Protein AF-A0A961WQV7-F1 (afdb_monomer)

Foldseek 3Di:
DFDDAQLCVPVVCVQVNPVVSCCCGVVVDDDDPVSCCVSVVDVDDDPDDPVVVVVVVVVVVVVVVVDDPVVVVVVVDVVVPDCPSSVVSNVVSVVRRVVCCVDPVSVVVVVVVVVVVD

Nearest PDB structures (foldseek):
  3fdu-assembly1_A  TM=8.892E-01  e=3.953E-04  Acinetobacter baumannii ATCC 17978
  3fdu-assembly1_C  TM=9.092E-01  e=6.108E-04  Acinetobacter baumannii ATCC 17978
  3fdu-assembly2_F  TM=9.053E-01  e=6.500E-04  Acinetobacter baumannii ATCC 17978
  7crd-assembly2_A  TM=9.274E-01  e=3.481E-03  Pseudomonas aeruginosa PAO1
  3lke-assembly1_B  TM=8.276E-01  e=5.724E-03  Halalkalibacterium halodurans

Solvent-accessible surface area (backbone atoms only — not comparable to full-atom values): 6849 Å² total; per-residue (Å²): 116,69,62,61,54,89,23,39,79,58,52,34,37,74,54,56,34,58,70,52,35,44,41,38,73,75,68,65,49,85,79,54,70,69,57,31,39,77,47,64,76,35,94,76,86,72,97,60,53,74,67,52,46,48,52,52,56,49,49,55,51,52,62,55,68,74,47,63,64,68,59,51,52,52,50,54,50,59,76,61,52,84,57,64,66,51,53,54,38,30,57,54,27,52,55,53,34,54,54,36,65,69,37,68,68,33,46,51,50,52,57,52,52,57,64,74,76,107

Mean predicted aligned error: 4.22 Å

Structure (mmCIF, N/CA/C/O backbone):
data_AF-A0A961WQV7-F1
#
_entry.id   AF-A0A961WQV7-F1
#
loop_
_atom_site.group_PDB
_atom_site.id
_atom_site.type_symbol
_atom_site.label_atom_id
_atom_site.label_alt_id
_atom_site.label_comp_id
_atom_site.label_asym_id
_atom_site.label_entity_id
_atom_site.label_seq_id
_atom_site.pdbx_PDB_ins_code
_atom_site.Cartn_x
_atom_site.Cartn_y
_atom_site.Cartn_z
_atom_site.occupancy
_atom_site.B_iso_or_equiv
_atom_site.auth_seq_id
_atom_site.auth_comp_id
_atom_site.auth_asym_id
_atom_site.auth_atom_id
_atom_site.pdbx_PDB_model_num
ATOM 1 N N . GLY A 1 1 ? 13.455 -0.217 -13.537 1.00 76.25 1 GLY A N 1
ATOM 2 C CA . GLY A 1 1 ? 14.075 -1.143 -14.510 1.00 76.25 1 GLY A CA 1
ATOM 3 C C . GLY A 1 1 ? 13.237 -2.387 -14.722 1.00 76.25 1 GLY A C 1
ATOM 4 O O . GLY A 1 1 ? 13.460 -3.086 -15.692 1.00 76.25 1 GLY A O 1
ATOM 5 N N . LEU A 1 2 ? 12.282 -2.640 -13.831 1.00 90.06 2 LEU A N 1
ATOM 6 C CA . LEU A 1 2 ? 11.202 -3.588 -14.031 1.00 90.06 2 LEU A CA 1
ATOM 7 C C . LEU A 1 2 ? 9.914 -2.801 -14.278 1.00 90.06 2 LEU A C 1
ATOM 9 O O . LEU A 1 2 ? 9.887 -1.584 -14.055 1.00 90.06 2 LEU A O 1
ATOM 13 N N . VAL A 1 3 ? 8.893 -3.499 -14.756 1.00 93.38 3 VAL A N 1
ATOM 14 C CA . VAL A 1 3 ? 7.521 -2.987 -14.816 1.00 93.38 3 VAL A CA 1
ATOM 15 C C . VAL A 1 3 ? 6.861 -3.083 -13.430 1.00 93.38 3 VAL A C 1
ATOM 17 O O . VAL A 1 3 ? 7.360 -3.840 -12.593 1.00 93.38 3 VAL A O 1
ATOM 20 N N . PRO A 1 4 ? 5.777 -2.328 -13.175 1.00 94.56 4 PRO A N 1
ATOM 21 C CA . PRO A 1 4 ? 4.992 -2.468 -11.948 1.00 94.56 4 PRO A CA 1
ATOM 22 C C . PRO A 1 4 ? 4.393 -3.874 -11.788 1.00 94.56 4 PRO A C 1
ATOM 24 O O . PRO A 1 4 ? 4.173 -4.572 -12.780 1.00 94.56 4 PRO A O 1
ATOM 27 N N . ASP A 1 5 ? 4.115 -4.258 -10.544 1.00 95.31 5 ASP A N 1
ATOM 28 C CA . ASP A 1 5 ? 3.521 -5.532 -10.132 1.00 95.31 5 ASP A CA 1
ATOM 29 C C . ASP A 1 5 ? 2.325 -5.328 -9.171 1.00 95.31 5 ASP A C 1
ATOM 31 O O . ASP A 1 5 ? 1.955 -4.201 -8.837 1.00 95.31 5 ASP A O 1
ATOM 35 N N . ALA A 1 6 ? 1.683 -6.419 -8.735 1.00 95.94 6 ALA A N 1
ATOM 36 C CA . ALA A 1 6 ? 0.581 -6.419 -7.759 1.00 95.94 6 ALA A CA 1
ATOM 37 C C . ALA A 1 6 ? -0.663 -5.567 -8.131 1.00 95.94 6 ALA A C 1
ATOM 39 O O . ALA A 1 6 ? -1.349 -5.031 -7.257 1.00 95.94 6 ALA A O 1
ATOM 40 N N . ALA A 1 7 ? -0.976 -5.470 -9.424 1.00 97.31 7 ALA A N 1
ATOM 41 C CA . ALA A 1 7 ? -1.966 -4.585 -10.045 1.00 97.31 7 ALA A CA 1
ATOM 42 C C . ALA A 1 7 ? -1.697 -3.089 -9.852 1.00 97.31 7 ALA A C 1
ATOM 44 O O . ALA A 1 7 ? -2.603 -2.270 -10.038 1.00 97.31 7 ALA A O 1
ATOM 45 N N . THR A 1 8 ? -0.485 -2.690 -9.474 1.00 96.00 8 THR A N 1
ATOM 46 C CA . THR A 1 8 ? -0.205 -1.279 -9.197 1.00 96.00 8 THR A CA 1
ATOM 47 C C . THR A 1 8 ? -0.244 -0.405 -10.448 1.00 96.00 8 THR A C 1
ATOM 49 O O . THR A 1 8 ? -0.577 0.772 -10.331 1.00 96.00 8 THR A O 1
ATOM 52 N N . SER A 1 9 ? -0.054 -0.957 -11.651 1.00 96.62 9 SER A N 1
ATOM 53 C CA . SER A 1 9 ? -0.266 -0.206 -12.901 1.00 96.62 9 SER A CA 1
ATOM 54 C C . SER A 1 9 ? -1.741 0.124 -13.188 1.00 96.62 9 SER A C 1
ATOM 56 O O . SER A 1 9 ? -2.010 1.003 -14.005 1.00 96.62 9 SER A O 1
ATOM 58 N N . LEU A 1 10 ? -2.688 -0.520 -12.492 1.00 96.75 10 LEU A N 1
ATOM 59 C CA . LEU A 1 10 ? -4.112 -0.156 -12.472 1.00 96.75 10 LEU A CA 1
ATOM 60 C C . LEU A 1 10 ? -4.452 0.682 -11.232 1.00 96.75 10 LEU A C 1
ATOM 62 O O . LEU A 1 10 ? -5.016 1.767 -11.342 1.00 96.75 10 LEU A O 1
ATOM 66 N N . LEU A 1 11 ? -4.085 0.190 -10.047 1.00 94.56 11 LEU A N 1
ATOM 67 C CA . LEU A 1 11 ? -4.523 0.756 -8.771 1.00 94.56 11 LEU A CA 1
ATOM 68 C C . LEU A 1 11 ? -3.853 2.090 -8.438 1.00 94.56 11 LEU A C 1
ATOM 70 O O . LEU A 1 11 ? -4.469 2.934 -7.789 1.00 94.56 11 LEU A O 1
ATOM 74 N N . ALA A 1 12 ? -2.596 2.292 -8.834 1.00 94.19 12 ALA A N 1
ATOM 75 C CA . ALA A 1 12 ? -1.898 3.527 -8.505 1.00 94.19 12 ALA A CA 1
ATOM 76 C C . ALA A 1 12 ? -2.414 4.721 -9.322 1.00 94.19 12 ALA A C 1
ATOM 78 O O . ALA A 1 12 ? -2.694 5.746 -8.709 1.00 94.19 12 ALA A O 1
ATOM 79 N N . PRO A 1 13 ? -2.646 4.633 -10.647 1.00 94.31 13 PR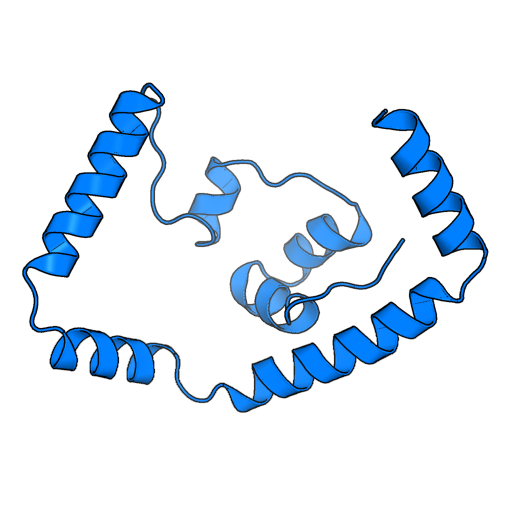O A N 1
ATOM 80 C CA . PRO A 1 13 ? -3.329 5.711 -11.359 1.00 94.31 13 PRO A CA 1
ATOM 81 C C . PRO A 1 13 ? -4.733 6.007 -10.810 1.00 94.31 13 PRO A C 1
ATOM 83 O O . PRO A 1 13 ? -5.103 7.175 -10.732 1.00 94.31 13 PRO A O 1
ATOM 86 N N . GLU A 1 14 ? -5.492 4.983 -10.395 1.00 92.44 14 GLU A N 1
ATOM 87 C CA . GLU A 1 14 ? -6.832 5.154 -9.807 1.00 92.44 14 GLU A CA 1
ATOM 88 C C . GLU A 1 14 ? -6.806 5.866 -8.443 1.00 92.44 14 GLU A C 1
ATOM 90 O O . GLU A 1 14 ? -7.691 6.671 -8.164 1.00 92.44 14 GLU A O 1
ATOM 95 N N . ARG A 1 15 ? -5.806 5.589 -7.593 1.00 89.56 15 ARG A N 1
ATOM 96 C CA . ARG A 1 15 ? -5.708 6.177 -6.242 1.00 89.56 15 ARG A CA 1
ATOM 97 C C . ARG A 1 15 ? -4.923 7.482 -6.184 1.00 89.56 15 ARG A C 1
ATOM 99 O O . ARG A 1 15 ? -5.324 8.403 -5.486 1.00 89.56 15 ARG A O 1
ATOM 106 N N . LEU A 1 16 ? -3.796 7.549 -6.887 1.00 90.56 16 LEU A N 1
ATOM 107 C CA . LEU A 1 16 ? -2.842 8.660 -6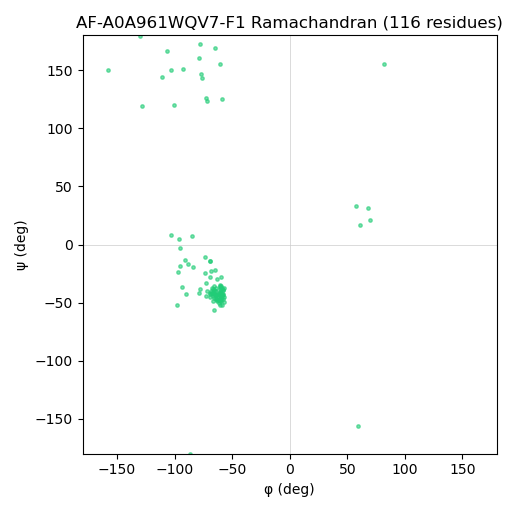.812 1.00 90.56 16 LEU A CA 1
ATOM 108 C C . LEU A 1 16 ? -3.075 9.700 -7.922 1.00 90.56 16 LEU A C 1
ATOM 110 O O . LEU A 1 16 ? -2.582 10.823 -7.838 1.00 90.56 16 LEU A O 1
ATOM 114 N N . GLY A 1 17 ? -3.785 9.321 -8.988 1.00 92.06 17 GLY A N 1
ATOM 115 C CA . GLY A 1 17 ? -3.785 10.038 -10.259 1.00 92.06 17 GLY A CA 1
ATOM 116 C C . GLY A 1 17 ? -2.571 9.678 -11.126 1.00 92.06 17 GLY A C 1
ATOM 117 O O . GLY A 1 17 ? -1.513 9.273 -10.638 1.00 92.06 17 GLY A O 1
ATOM 118 N N . TYR A 1 18 ? -2.710 9.839 -12.446 1.00 94.62 18 TYR A N 1
ATOM 119 C CA . TYR A 1 18 ? -1.679 9.429 -13.410 1.00 94.62 18 TYR A CA 1
ATOM 120 C C . TYR A 1 18 ? -0.327 10.118 -13.177 1.00 94.62 18 TYR A C 1
ATOM 122 O O . TYR A 1 18 ? 0.711 9.461 -13.215 1.00 94.62 18 TYR A O 1
ATOM 130 N N . THR A 1 19 ? -0.327 11.429 -12.914 1.00 94.00 19 THR A N 1
ATOM 131 C CA . THR A 1 19 ? 0.907 12.209 -12.736 1.00 94.00 19 THR A CA 1
ATOM 132 C C . THR A 1 19 ? 1.737 11.697 -11.564 1.00 94.00 19 THR A C 1
ATOM 134 O O . THR A 1 19 ? 2.936 11.480 -11.717 1.00 94.00 19 THR A O 1
ATOM 137 N N . GLU A 1 20 ? 1.113 11.459 -10.411 1.00 91.12 20 GLU A N 1
ATOM 138 C CA . GLU A 1 20 ? 1.818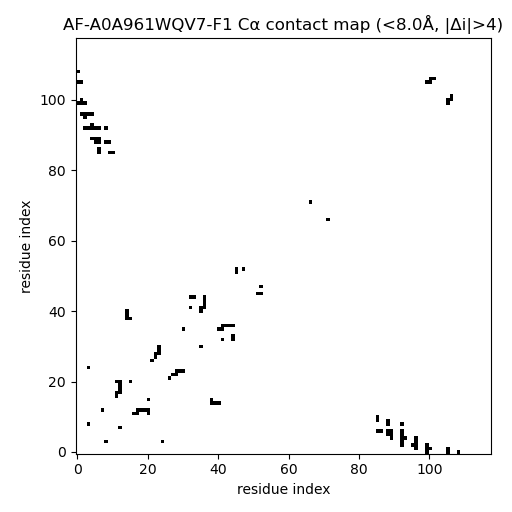 10.945 -9.232 1.00 91.12 20 GLU A CA 1
ATOM 139 C C . GLU A 1 20 ? 2.272 9.503 -9.437 1.00 91.12 20 GLU A C 1
ATOM 141 O O . GLU A 1 20 ? 3.419 9.173 -9.141 1.00 91.12 20 GLU A O 1
ATOM 146 N N . ALA A 1 21 ? 1.428 8.661 -10.041 1.00 93.62 21 ALA A N 1
ATOM 147 C CA . ALA A 1 21 ? 1.822 7.304 -10.403 1.00 93.62 21 ALA A CA 1
ATOM 148 C C . ALA A 1 21 ? 3.051 7.302 -11.334 1.00 93.62 21 ALA A C 1
ATOM 150 O O . ALA A 1 21 ? 3.988 6.537 -11.118 1.00 93.62 21 ALA A O 1
ATOM 151 N N . PHE A 1 22 ? 3.110 8.196 -12.324 1.00 95.06 22 PHE A N 1
ATOM 152 C CA . PHE A 1 22 ? 4.268 8.320 -13.211 1.00 95.06 22 PHE A CA 1
ATOM 153 C C . PHE A 1 22 ? 5.527 8.766 -12.457 1.00 95.06 22 PHE A C 1
ATOM 155 O O . PHE A 1 22 ? 6.607 8.211 -12.661 1.00 95.06 22 PHE A O 1
ATOM 162 N N . ARG A 1 23 ? 5.411 9.751 -11.559 1.00 93.44 23 ARG A N 1
ATOM 163 C CA . ARG A 1 23 ? 6.541 10.203 -10.732 1.00 93.44 23 ARG A CA 1
ATOM 164 C C . ARG A 1 23 ? 7.072 9.076 -9.847 1.00 93.44 23 ARG A C 1
ATOM 166 O O . ARG A 1 23 ? 8.283 8.866 -9.788 1.00 93.44 23 ARG A O 1
ATOM 173 N N . PHE A 1 24 ? 6.179 8.311 -9.233 1.00 92.00 24 PHE A N 1
ATOM 174 C CA . PHE A 1 24 ? 6.544 7.174 -8.399 1.00 92.00 24 PHE A CA 1
ATOM 175 C C . PHE A 1 24 ? 7.212 6.055 -9.219 1.00 92.00 24 PHE A C 1
ATOM 177 O O . PHE A 1 24 ? 8.363 5.702 -8.966 1.00 92.00 24 PHE A O 1
ATOM 184 N N . PHE A 1 25 ? 6.552 5.544 -10.264 1.00 93.62 25 PHE A N 1
ATOM 185 C CA . PHE A 1 25 ? 7.043 4.380 -11.015 1.00 93.62 25 PHE A CA 1
ATOM 186 C C . PHE A 1 25 ? 8.161 4.691 -12.010 1.00 93.62 25 PHE A C 1
ATOM 188 O O . PHE A 1 25 ? 9.103 3.907 -12.147 1.00 93.62 25 PHE A O 1
ATOM 195 N N . CYS A 1 26 ? 8.063 5.800 -12.742 1.00 94.31 26 CYS A N 1
ATOM 196 C CA . CYS A 1 26 ? 8.983 6.101 -13.838 1.00 94.31 26 CYS A CA 1
ATOM 197 C C . CYS A 1 26 ? 10.157 6.974 -13.392 1.00 94.31 26 CYS A C 1
ATOM 199 O O . CYS A 1 26 ? 11.272 6.761 -13.871 1.00 94.31 26 CYS A O 1
ATOM 201 N N . LEU A 1 27 ? 9.934 7.926 -12.475 1.00 93.81 27 LEU A N 1
ATOM 202 C CA . LEU A 1 27 ? 11.007 8.785 -11.954 1.00 93.81 27 LEU A CA 1
ATOM 203 C C . LEU A 1 27 ? 11.671 8.216 -10.692 1.00 93.81 27 LEU A C 1
ATOM 205 O O . LEU A 1 27 ? 12.746 8.685 -10.323 1.00 93.81 27 LEU A O 1
ATOM 209 N N . GLY A 1 28 ? 11.071 7.204 -10.054 1.00 91.62 28 GLY A N 1
ATOM 210 C CA . GLY A 1 28 ? 11.614 6.572 -8.849 1.00 91.62 28 GLY A CA 1
ATOM 211 C C . GLY A 1 28 ? 11.600 7.493 -7.632 1.00 91.62 28 GLY A C 1
ATOM 212 O O . GLY A 1 28 ? 12.512 7.426 -6.811 1.00 91.62 28 GLY A O 1
ATOM 213 N N . GLN A 1 29 ? 10.617 8.392 -7.549 1.00 92.75 29 GLN A N 1
ATOM 214 C CA . GLN A 1 29 ? 10.476 9.292 -6.409 1.00 92.75 29 GLN A CA 1
ATOM 215 C C . GLN A 1 29 ? 9.899 8.571 -5.197 1.00 92.75 29 GLN A C 1
ATOM 217 O O . GLN A 1 29 ? 9.015 7.725 -5.324 1.00 92.75 29 GLN A O 1
ATOM 222 N N . THR A 1 30 ? 10.383 8.952 -4.020 1.00 91.00 30 THR A N 1
ATOM 223 C CA . THR A 1 30 ? 9.838 8.495 -2.744 1.00 91.00 30 THR A CA 1
ATOM 224 C C . THR A 1 30 ? 8.545 9.238 -2.435 1.00 91.00 30 THR A C 1
ATOM 226 O O . THR A 1 30 ? 8.396 10.413 -2.772 1.00 91.00 30 THR A O 1
ATOM 229 N N . LEU A 1 31 ? 7.627 8.544 -1.775 1.00 89.31 31 LEU A N 1
ATOM 230 C CA . LEU A 1 31 ? 6.415 9.120 -1.223 1.00 89.31 31 LEU A CA 1
ATOM 231 C C . LEU A 1 31 ? 6.623 9.337 0.279 1.00 89.31 31 LEU A C 1
ATOM 233 O O . LEU A 1 31 ? 6.907 8.371 0.987 1.00 89.31 31 LEU A O 1
ATOM 237 N N . ASP A 1 32 ? 6.525 10.579 0.746 1.00 92.25 32 ASP A N 1
ATOM 238 C CA . ASP A 1 32 ? 6.551 10.885 2.179 1.00 92.25 32 ASP A CA 1
ATOM 239 C C . ASP A 1 32 ? 5.198 10.578 2.848 1.00 92.25 32 ASP A C 1
ATOM 241 O O . ASP A 1 32 ? 4.215 10.199 2.196 1.00 92.25 32 ASP A O 1
ATOM 245 N N . ALA A 1 33 ? 5.172 10.669 4.176 1.00 92.56 33 ALA A N 1
ATOM 246 C CA . ALA A 1 33 ? 4.031 10.253 4.977 1.00 92.56 33 ALA A CA 1
ATOM 247 C C . ALA A 1 33 ? 2.829 11.191 4.759 1.00 92.56 33 ALA A C 1
ATOM 249 O O . ALA A 1 33 ? 1.702 10.735 4.548 1.00 92.56 33 ALA A O 1
ATOM 250 N N . GLU A 1 34 ? 3.076 12.497 4.707 1.00 93.06 34 GLU A N 1
ATOM 251 C CA . GLU A 1 34 ? 2.095 13.546 4.441 1.00 93.06 34 GLU A CA 1
ATOM 252 C C . GLU A 1 34 ? 1.432 13.351 3.081 1.00 93.06 34 GLU A C 1
ATOM 254 O O . GLU A 1 34 ? 0.200 13.391 2.961 1.00 93.06 34 GLU A O 1
ATOM 259 N N . ARG A 1 35 ? 2.225 13.069 2.043 1.00 89.31 35 ARG A N 1
ATOM 260 C CA . ARG A 1 35 ? 1.695 12.790 0.714 1.00 89.31 35 A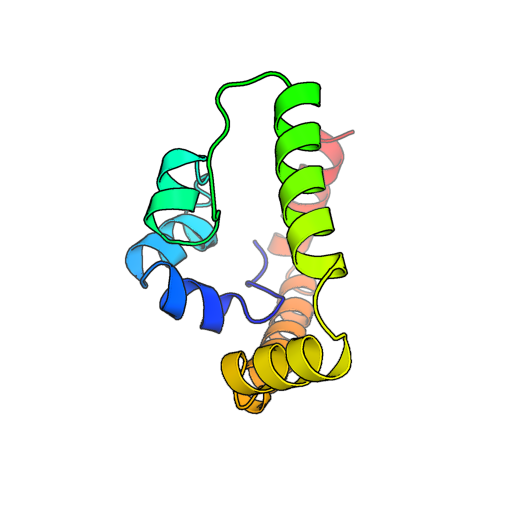RG A CA 1
ATOM 261 C C . ARG A 1 35 ? 0.909 11.489 0.711 1.00 89.31 35 ARG A C 1
ATOM 263 O O . ARG A 1 35 ? -0.192 11.483 0.157 1.00 89.31 35 ARG A O 1
ATOM 270 N N . ALA A 1 36 ? 1.415 10.430 1.347 1.00 91.75 36 ALA A N 1
ATOM 271 C CA . ALA A 1 36 ? 0.718 9.152 1.471 1.00 91.75 36 ALA A CA 1
ATOM 272 C C . ALA A 1 36 ? -0.649 9.288 2.157 1.00 91.75 36 ALA A C 1
ATOM 274 O O . ALA A 1 36 ? -1.613 8.670 1.697 1.00 91.75 36 ALA A O 1
ATOM 275 N N . LEU A 1 37 ? -0.766 10.128 3.189 1.00 93.25 37 LEU A N 1
ATOM 276 C CA . LEU A 1 37 ? -2.051 10.462 3.805 1.00 93.25 37 LEU A CA 1
ATOM 277 C C . LEU A 1 37 ? -2.943 11.246 2.830 1.00 93.25 37 LEU A C 1
ATOM 279 O O . LEU A 1 37 ? -4.097 10.878 2.621 1.00 93.25 37 LEU A O 1
ATOM 283 N N . SER A 1 38 ? -2.407 12.288 2.181 1.00 90.25 38 SER A N 1
ATOM 284 C CA . SER A 1 38 ? -3.183 13.168 1.288 1.00 90.25 38 SER A CA 1
ATOM 285 C C . SER A 1 38 ? -3.836 12.439 0.106 1.00 90.25 38 SER A C 1
ATOM 287 O O . SER A 1 38 ? -4.872 12.875 -0.393 1.00 90.25 38 SER A O 1
ATOM 289 N N . ILE A 1 39 ? -3.239 11.330 -0.338 1.00 87.12 39 ILE A N 1
ATOM 290 C CA . ILE A 1 39 ? -3.725 10.508 -1.457 1.00 87.12 39 ILE A CA 1
ATOM 291 C C . ILE A 1 39 ? -4.426 9.219 -0.994 1.00 87.12 39 ILE A C 1
ATOM 293 O O . ILE A 1 39 ? -4.733 8.353 -1.812 1.00 87.12 39 ILE A O 1
ATOM 297 N N . GLY A 1 40 ? -4.663 9.066 0.313 1.00 87.75 40 GLY A N 1
ATOM 298 C CA . GLY A 1 40 ? -5.387 7.931 0.891 1.00 87.75 40 GLY A CA 1
ATOM 299 C C . GLY A 1 40 ? -4.643 6.593 0.836 1.00 87.75 40 GLY A C 1
ATOM 300 O O . GLY A 1 40 ? -5.279 5.539 0.904 1.00 87.75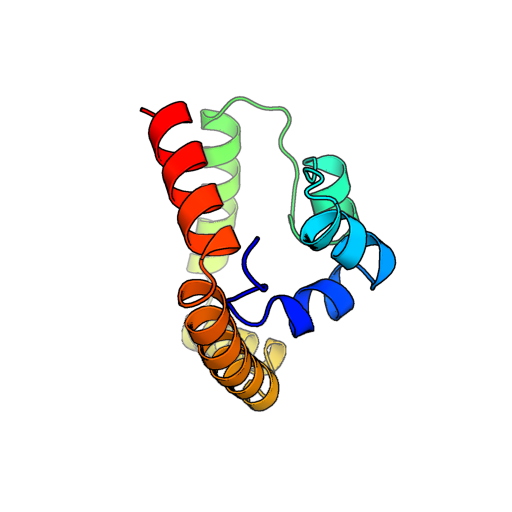 40 GLY A O 1
ATOM 301 N N . LEU A 1 41 ? -3.314 6.610 0.687 1.00 90.44 41 LEU A N 1
ATOM 302 C CA . LEU A 1 41 ? -2.478 5.415 0.825 1.00 90.44 41 LEU A CA 1
ATOM 303 C C . LEU A 1 41 ? -2.258 5.062 2.305 1.00 90.44 41 LEU A C 1
ATOM 305 O O . LEU A 1 41 ? -2.280 3.884 2.660 1.00 90.44 41 LEU A O 1
ATOM 309 N N . ALA A 1 42 ? -2.086 6.079 3.152 1.00 92.88 42 ALA A N 1
ATOM 310 C CA . ALA A 1 42 ? -2.114 5.970 4.607 1.00 92.88 42 ALA A CA 1
ATOM 311 C C . ALA A 1 42 ? -3.454 6.498 5.147 1.00 92.88 42 ALA A C 1
ATOM 313 O O . ALA A 1 42 ? -4.071 7.368 4.535 1.00 92.88 42 ALA A O 1
ATOM 314 N N . SER A 1 43 ? -3.913 5.963 6.280 1.00 92.25 43 SER A N 1
ATOM 315 C CA . SER A 1 43 ? -5.170 6.383 6.919 1.00 92.25 43 SER A CA 1
ATOM 316 C C . SER A 1 43 ? -4.979 7.406 8.035 1.00 92.25 43 SER A C 1
ATOM 318 O O . SER A 1 43 ? -5.922 8.118 8.361 1.00 92.25 43 SER A O 1
ATOM 320 N N . GLU A 1 44 ? -3.793 7.455 8.637 1.00 92.94 44 GLU A N 1
ATOM 321 C CA . GLU A 1 44 ? -3.481 8.309 9.781 1.00 92.94 44 GLU A CA 1
ATOM 322 C C . GLU A 1 44 ? -1.965 8.522 9.862 1.00 92.94 44 GLU A C 1
ATOM 324 O O . GLU A 1 44 ? -1.197 7.655 9.435 1.00 92.94 44 GLU A O 1
ATOM 329 N N . LEU A 1 45 ? -1.552 9.674 10.388 1.00 93.38 45 LEU A N 1
ATOM 330 C CA . LEU A 1 45 ? -0.163 9.983 10.722 1.00 93.38 45 LEU A CA 1
ATOM 331 C C . LEU A 1 45 ? -0.023 10.067 12.235 1.00 93.38 45 LEU A C 1
ATOM 333 O O . LEU A 1 45 ? -0.926 10.546 12.917 1.00 93.38 45 LEU A O 1
ATOM 337 N N . CYS A 1 46 ? 1.114 9.609 12.744 1.00 91.31 46 CYS A N 1
ATOM 338 C CA . CYS A 1 46 ? 1.456 9.692 14.152 1.00 91.31 46 CYS A CA 1
ATOM 339 C C . CYS A 1 46 ? 2.843 10.321 14.261 1.00 91.31 46 CYS A C 1
ATOM 341 O O . CYS A 1 46 ? 3.809 9.761 13.752 1.00 91.31 46 CYS A O 1
ATOM 343 N N . ASP A 1 47 ? 2.926 11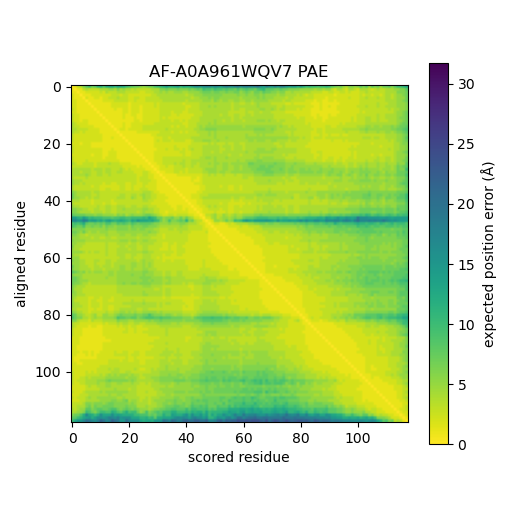.468 14.933 1.00 86.19 47 ASP A N 1
ATOM 344 C CA . ASP A 1 47 ? 4.195 12.153 15.220 1.00 86.19 47 ASP A CA 1
ATOM 345 C C . ASP A 1 47 ? 4.878 11.602 16.490 1.00 86.19 47 ASP A C 1
ATOM 347 O O . ASP A 1 47 ? 5.847 12.175 16.989 1.00 86.19 47 ASP A O 1
ATOM 351 N N . GLY A 1 48 ? 4.330 10.518 17.048 1.00 84.94 48 GLY A N 1
ATOM 352 C CA . GLY A 1 48 ? 4.772 9.885 18.284 1.00 84.94 48 GLY A CA 1
ATOM 353 C C . GLY A 1 48 ? 5.888 8.858 18.099 1.00 84.94 48 GLY A C 1
ATOM 354 O O . GLY A 1 48 ? 6.353 8.585 16.991 1.00 84.94 48 GLY A O 1
ATOM 355 N N . SER A 1 49 ? 6.316 8.256 19.206 1.00 93.25 49 SER A N 1
ATOM 356 C CA . SER A 1 49 ? 7.284 7.158 19.193 1.00 93.25 49 SER A CA 1
ATOM 357 C C . SER A 1 49 ? 6.731 5.907 18.492 1.00 93.25 49 SER A C 1
ATOM 359 O O . SER A 1 49 ? 5.534 5.785 18.201 1.00 93.25 49 SER A O 1
ATOM 361 N N . GLU A 1 50 ? 7.603 4.931 18.227 1.00 92.25 50 GLU A N 1
ATOM 362 C CA . GLU A 1 50 ? 7.187 3.634 17.681 1.00 92.25 50 GLU A CA 1
ATOM 363 C C . GLU A 1 50 ? 6.155 2.950 18.596 1.00 92.25 50 GLU A C 1
ATOM 365 O O . GLU A 1 50 ? 5.172 2.378 18.118 1.00 92.25 50 GLU A O 1
ATOM 370 N N . GLU A 1 51 ? 6.317 3.076 19.916 1.00 95.25 51 GLU A N 1
ATOM 371 C CA . GLU A 1 51 ? 5.377 2.558 20.909 1.00 95.25 51 GLU A CA 1
ATOM 372 C C . GLU A 1 51 ? 4.009 3.246 20.834 1.00 95.25 51 GLU A C 1
ATOM 374 O O . GLU A 1 51 ? 2.979 2.575 20.943 1.00 95.25 51 GLU A O 1
ATOM 379 N N . GLU A 1 52 ? 3.976 4.563 20.621 1.00 94.06 52 GLU A N 1
ATOM 380 C CA . GLU A 1 52 ? 2.731 5.325 20.465 1.00 94.06 52 GLU A CA 1
ATOM 381 C C . GLU A 1 52 ? 2.013 4.950 19.163 1.00 94.06 52 GLU A C 1
ATOM 383 O O . GLU A 1 52 ? 0.805 4.693 19.167 1.00 94.06 52 GLU A O 1
ATOM 388 N N . THR A 1 53 ? 2.767 4.799 18.070 1.00 93.94 53 THR A N 1
ATOM 389 C CA . THR A 1 53 ? 2.247 4.317 16.781 1.00 93.94 53 THR A CA 1
ATOM 390 C C . THR A 1 53 ? 1.655 2.911 16.914 1.00 93.94 53 THR A C 1
ATOM 392 O O . THR A 1 53 ? 0.555 2.632 16.424 1.00 93.94 53 THR A O 1
ATOM 395 N N . PHE A 1 54 ? 2.346 2.011 17.620 1.00 95.44 54 PHE A N 1
ATOM 396 C CA . PHE A 1 54 ? 1.852 0.663 17.884 1.00 95.44 54 PHE A CA 1
ATOM 397 C C . PHE A 1 54 ? 0.586 0.676 18.748 1.00 95.44 54 PHE A C 1
ATOM 399 O O . PHE A 1 54 ? -0.372 -0.047 18.454 1.00 95.44 54 PHE A O 1
ATOM 406 N N . ALA A 1 55 ? 0.553 1.500 19.797 1.00 95.50 55 ALA A N 1
ATOM 407 C CA . ALA A 1 55 ? -0.604 1.625 20.675 1.00 95.50 55 ALA A CA 1
ATOM 408 C C . ALA A 1 55 ? -1.849 2.106 19.912 1.00 95.50 55 ALA A C 1
ATOM 410 O O . ALA A 1 55 ? -2.929 1.536 20.097 1.00 95.50 55 ALA A O 1
ATOM 411 N N . LEU A 1 56 ? -1.691 3.081 19.009 1.00 94.88 56 LEU A N 1
ATOM 412 C CA . LEU A 1 56 ? -2.753 3.572 18.130 1.00 94.88 56 LEU A CA 1
ATOM 413 C C . LEU A 1 56 ? -3.279 2.464 17.202 1.00 94.88 56 LEU A C 1
ATOM 415 O O . LEU A 1 56 ? -4.481 2.191 17.170 1.00 94.88 56 LEU A O 1
ATOM 419 N N . ALA A 1 57 ? -2.383 1.759 16.504 1.00 95.38 57 ALA A N 1
ATOM 420 C CA . ALA A 1 57 ? -2.762 0.649 15.629 1.00 95.38 57 ALA A CA 1
ATOM 421 C C . ALA A 1 57 ? -3.482 -0.478 16.397 1.00 95.38 57 ALA A C 1
ATOM 423 O O . ALA A 1 57 ? -4.459 -1.060 15.908 1.00 95.38 57 ALA A O 1
ATOM 424 N N . LEU A 1 58 ? -3.033 -0.772 17.623 1.00 97.38 58 LEU A N 1
ATOM 425 C CA . LEU A 1 58 ? -3.647 -1.770 18.492 1.00 97.38 58 LEU A CA 1
ATOM 426 C C . LEU A 1 58 ? -5.044 -1.347 18.961 1.00 97.38 58 LEU A C 1
ATOM 428 O O . LEU A 1 58 ? -5.931 -2.201 19.058 1.00 97.38 58 LEU A O 1
ATOM 432 N N . ASP A 1 59 ? -5.272 -0.061 19.236 1.00 97.19 59 ASP A N 1
ATOM 433 C CA . ASP A 1 59 ? -6.607 0.431 19.576 1.00 97.19 59 ASP A CA 1
ATOM 434 C C . ASP A 1 59 ? -7.581 0.261 18.404 1.00 97.19 59 ASP A C 1
ATOM 436 O O . ASP A 1 59 ? -8.647 -0.337 18.575 1.00 97.19 59 ASP A O 1
ATOM 440 N N . VAL A 1 60 ? -7.182 0.637 17.184 1.00 96.62 60 VAL A N 1
ATOM 441 C CA . VAL A 1 60 ? -7.992 0.407 15.973 1.00 96.62 60 VAL A CA 1
ATOM 442 C C . VAL A 1 60 ? -8.314 -1.082 15.804 1.00 96.62 60 VAL A C 1
ATOM 444 O O . VAL A 1 60 ? -9.470 -1.457 15.577 1.00 96.62 60 VAL A O 1
ATOM 447 N N . ALA A 1 61 ? -7.328 -1.965 15.989 1.00 97.31 61 ALA A N 1
ATOM 448 C CA . ALA A 1 61 ? -7.545 -3.409 15.929 1.00 97.31 61 ALA A CA 1
ATOM 449 C C . ALA A 1 61 ? -8.557 -3.893 16.987 1.00 97.31 61 ALA A C 1
ATOM 451 O O . ALA A 1 61 ? -9.431 -4.708 16.677 1.00 97.31 61 ALA A O 1
ATOM 452 N N . ARG A 1 62 ? -8.500 -3.357 18.215 1.00 98.31 62 ARG A N 1
ATOM 453 C CA . ARG A 1 62 ? -9.474 -3.640 19.287 1.00 98.31 62 ARG A CA 1
ATOM 454 C C . ARG A 1 62 ? -10.870 -3.117 18.957 1.00 98.31 62 ARG A C 1
ATOM 456 O O . ARG A 1 62 ? -11.862 -3.754 19.310 1.00 98.31 62 ARG A O 1
ATOM 463 N N . GLN A 1 63 ? -10.984 -1.975 18.286 1.00 97.38 63 GLN A N 1
ATOM 464 C CA . GLN A 1 63 ? -12.278 -1.462 17.835 1.00 97.38 63 GLN A CA 1
ATOM 465 C C . GLN A 1 63 ? -12.905 -2.375 16.776 1.00 97.38 63 GLN A C 1
ATOM 467 O O . GLN A 1 63 ? -14.124 -2.581 16.778 1.00 97.38 63 GLN A O 1
ATOM 472 N N . VAL A 1 64 ? -12.095 -2.920 15.863 1.00 97.06 64 VAL A N 1
ATOM 473 C CA . VAL A 1 64 ? -12.544 -3.880 14.845 1.00 97.06 64 VAL A CA 1
ATOM 474 C C . VAL A 1 64 ? -12.923 -5.215 15.489 1.00 97.06 64 VAL A C 1
ATOM 476 O O . VAL A 1 64 ? -14.000 -5.731 15.200 1.00 97.06 64 VAL A O 1
ATOM 479 N N . SER A 1 65 ? -12.112 -5.748 16.407 1.00 97.75 65 SER A N 1
ATOM 480 C CA . SER A 1 65 ? -12.332 -7.078 17.001 1.00 97.75 65 SER A CA 1
ATOM 481 C C . SER A 1 65 ? -13.609 -7.199 17.841 1.00 97.75 65 SER A C 1
ATOM 483 O O . SER A 1 65 ? -14.133 -8.297 18.001 1.00 97.75 65 SER A O 1
ATOM 485 N N . LYS A 1 66 ? -14.148 -6.079 18.338 1.00 97.75 66 LYS A N 1
ATOM 486 C CA . LYS A 1 66 ? -15.430 -6.029 19.064 1.00 97.75 66 LYS A CA 1
ATOM 487 C C . LYS A 1 66 ? -16.663 -6.191 18.162 1.00 97.75 66 LYS A C 1
ATOM 489 O O . LYS A 1 66 ? -17.771 -6.314 18.677 1.00 97.75 66 LYS A O 1
ATOM 494 N N . LYS A 1 67 ? -16.512 -6.135 16.833 1.00 97.62 67 LYS A N 1
ATOM 495 C CA . LYS A 1 67 ? -17.630 -6.207 15.875 1.00 97.62 67 LYS A CA 1
ATOM 496 C C . LYS A 1 67 ? -17.877 -7.658 15.429 1.00 97.62 67 LYS A C 1
ATOM 498 O O . LYS A 1 67 ? -16.927 -8.434 15.353 1.00 97.62 67 LYS A O 1
ATOM 503 N N . PRO A 1 68 ? -19.118 -8.040 15.066 1.00 98.19 68 PRO A N 1
ATOM 504 C CA . PRO A 1 68 ? -19.397 -9.376 14.541 1.00 98.19 68 PRO A CA 1
ATOM 505 C C . PRO A 1 68 ? -18.582 -9.675 13.274 1.00 98.19 68 PRO A C 1
ATOM 507 O O . PRO A 1 68 ? -18.656 -8.934 12.290 1.00 98.19 68 PRO A O 1
ATOM 510 N N . SER A 1 69 ? -17.833 -10.781 13.278 1.00 97.06 69 SER A N 1
ATOM 511 C CA . SER A 1 69 ? -16.915 -11.156 12.189 1.00 97.06 69 SER A CA 1
ATOM 512 C C . SER A 1 69 ? -17.620 -11.295 10.837 1.00 97.06 69 SER A C 1
ATOM 514 O O . SER A 1 69 ? -17.140 -10.757 9.842 1.00 97.06 69 SER A O 1
ATOM 516 N N . ILE A 1 70 ? -18.798 -11.926 10.814 1.00 97.94 70 ILE A N 1
ATOM 517 C CA . ILE A 1 70 ? -19.613 -12.106 9.602 1.00 97.94 70 ILE A CA 1
ATOM 518 C C . ILE A 1 70 ? -20.022 -10.750 9.006 1.00 97.94 70 ILE A C 1
ATOM 520 O O . ILE A 1 70 ? -19.948 -10.557 7.791 1.00 97.94 70 ILE A O 1
ATOM 524 N N . ALA A 1 71 ? -20.417 -9.787 9.847 1.00 98.00 71 ALA A N 1
ATOM 525 C CA . ALA A 1 71 ? -20.798 -8.451 9.393 1.00 98.00 71 ALA A CA 1
ATOM 526 C C . ALA A 1 71 ? -19.592 -7.696 8.812 1.00 98.00 71 ALA A C 1
ATOM 528 O O . ALA A 1 71 ? -19.705 -7.080 7.750 1.00 98.00 71 ALA A O 1
ATOM 529 N N . LEU A 1 72 ? -18.427 -7.787 9.461 1.00 97.94 72 LEU A N 1
ATOM 530 C CA . LEU A 1 72 ? -17.184 -7.190 8.971 1.00 97.94 72 LEU A CA 1
ATOM 531 C C . LEU A 1 72 ? -16.728 -7.789 7.643 1.00 97.94 72 LEU A C 1
ATOM 533 O O . LEU A 1 72 ? -16.407 -7.045 6.718 1.00 97.94 72 LEU A O 1
ATOM 537 N N . GLU A 1 73 ? -16.702 -9.116 7.531 1.00 97.06 73 GLU A N 1
ATOM 538 C CA . GLU A 1 73 ? -16.279 -9.799 6.310 1.00 97.06 73 GLU A CA 1
ATOM 539 C C . GLU A 1 73 ? -17.204 -9.452 5.140 1.00 97.06 73 GLU A C 1
ATOM 541 O O . GLU A 1 73 ? -16.732 -9.062 4.068 1.00 97.06 73 GLU A O 1
ATOM 546 N N . THR A 1 74 ? -18.518 -9.510 5.372 1.00 97.81 74 THR A N 1
ATOM 547 C CA . THR A 1 74 ? -19.529 -9.168 4.366 1.00 97.81 74 THR A CA 1
ATOM 548 C C . THR A 1 74 ? -19.375 -7.717 3.918 1.00 97.81 74 THR A C 1
ATOM 550 O O . THR A 1 74 ? -19.273 -7.451 2.721 1.00 97.81 74 THR A O 1
ATOM 553 N N .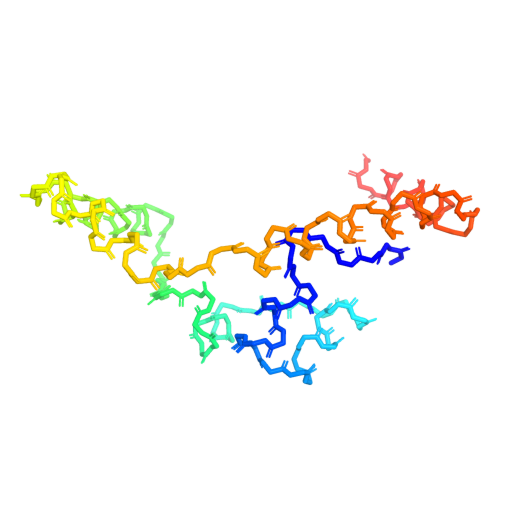 THR A 1 75 ? -19.262 -6.779 4.865 1.00 97.94 75 THR A N 1
ATOM 554 C CA . THR A 1 75 ? -19.064 -5.352 4.565 1.00 97.94 75 THR A CA 1
ATOM 555 C C . THR A 1 75 ? -17.775 -5.132 3.777 1.00 97.94 75 THR A C 1
ATOM 557 O O . THR A 1 75 ? -17.787 -4.477 2.738 1.00 97.94 75 THR A O 1
ATOM 560 N N . ARG A 1 76 ? -16.660 -5.740 4.202 1.00 96.62 76 ARG A N 1
ATOM 561 C CA . ARG A 1 76 ? -15.366 -5.641 3.510 1.00 96.62 76 ARG A CA 1
ATOM 562 C C . ARG A 1 76 ? -15.439 -6.186 2.085 1.00 96.62 76 ARG A C 1
ATOM 564 O O . ARG A 1 76 ? -14.816 -5.620 1.187 1.00 96.62 76 ARG A O 1
ATOM 571 N N . ARG A 1 77 ? -16.179 -7.275 1.860 1.00 96.19 77 ARG A N 1
ATOM 572 C CA . ARG A 1 77 ? -16.384 -7.851 0.525 1.00 96.19 77 ARG A CA 1
ATOM 573 C C . ARG A 1 77 ? -17.220 -6.932 -0.365 1.00 96.19 77 ARG A C 1
ATOM 575 O O . ARG A 1 77 ? -16.850 -6.749 -1.520 1.00 96.19 77 ARG A O 1
ATOM 582 N N . LEU A 1 78 ? -18.281 -6.327 0.172 1.00 97.12 78 LEU A N 1
ATOM 583 C CA . LEU A 1 78 ? -19.104 -5.350 -0.549 1.00 97.12 78 LEU A CA 1
ATOM 584 C C . LEU A 1 78 ? -18.295 -4.105 -0.932 1.00 97.12 78 LEU A C 1
ATOM 586 O O . LEU A 1 78 ? -18.300 -3.723 -2.097 1.00 97.12 78 LEU A O 1
ATOM 590 N N . LEU A 1 79 ? -17.532 -3.536 0.009 1.00 96.06 79 LEU A N 1
ATOM 591 C CA . LEU A 1 79 ? -16.671 -2.370 -0.235 1.00 96.06 79 LEU A CA 1
ATOM 592 C C . LEU A 1 79 ? -15.597 -2.636 -1.296 1.00 96.06 79 LEU A C 1
ATOM 594 O O . LEU A 1 79 ? -15.263 -1.752 -2.077 1.00 96.06 79 LEU A O 1
ATOM 598 N N . ARG A 1 80 ? -15.046 -3.855 -1.335 1.00 93.50 80 ARG A N 1
ATOM 599 C CA . ARG A 1 80 ? -14.066 -4.250 -2.356 1.00 93.50 80 ARG A CA 1
ATOM 600 C C . ARG A 1 80 ? -14.683 -4.382 -3.748 1.00 93.50 80 ARG A C 1
ATOM 602 O O . ARG A 1 80 ? -13.967 -4.214 -4.729 1.00 93.50 80 ARG A O 1
ATOM 609 N N . GLY A 1 81 ? -15.969 -4.706 -3.856 1.00 94.12 81 GLY A N 1
ATOM 610 C CA . GLY A 1 81 ? -16.625 -4.924 -5.143 1.00 94.12 81 GLY A CA 1
ATOM 611 C C . GLY A 1 81 ? -15.986 -6.046 -5.974 1.00 94.12 81 GLY A C 1
ATOM 612 O O . GLY A 1 81 ? -15.337 -6.962 -5.456 1.00 94.12 81 GLY A O 1
ATOM 613 N N . GLU A 1 82 ? -16.179 -5.993 -7.292 1.00 93.12 82 GLU A N 1
ATOM 614 C CA . GLU A 1 82 ? -15.652 -7.000 -8.211 1.00 93.12 82 GLU A CA 1
ATOM 615 C C . GLU A 1 82 ? -14.124 -6.905 -8.371 1.00 93.12 82 GLU A C 1
ATOM 617 O O . GLU A 1 82 ? -13.579 -5.898 -8.810 1.00 93.12 82 GLU A O 1
ATOM 622 N N . GLN A 1 83 ? -13.428 -8.010 -8.094 1.00 94.88 83 GLN A N 1
ATOM 623 C CA . GLN A 1 83 ? -11.961 -8.082 -8.123 1.00 94.88 83 GLN A CA 1
ATOM 624 C C . GLN A 1 83 ? -11.387 -8.620 -9.445 1.00 94.88 83 GLN A C 1
ATOM 626 O O . GLN A 1 83 ? -10.179 -8.821 -9.558 1.00 94.88 83 GLN A O 1
ATOM 631 N N . ARG A 1 84 ? -12.228 -8.873 -10.458 1.00 96.69 84 ARG A N 1
ATOM 632 C CA . ARG A 1 84 ? -11.805 -9.458 -11.743 1.00 96.69 84 ARG A CA 1
ATOM 633 C C . ARG A 1 84 ? -10.773 -8.588 -12.460 1.00 96.69 84 ARG A C 1
ATOM 635 O O . ARG A 1 84 ? -9.764 -9.106 -12.918 1.00 96.69 84 ARG A O 1
ATOM 642 N N . LYS A 1 85 ? -10.996 -7.269 -12.512 1.00 96.12 85 LYS A N 1
ATOM 643 C CA . LYS A 1 85 ? -10.060 -6.324 -13.147 1.00 96.12 85 LYS A CA 1
ATOM 644 C C . LYS A 1 85 ? -8.678 -6.366 -12.494 1.00 96.12 85 LYS A C 1
ATOM 646 O O . LYS A 1 85 ? -7.683 -6.466 -13.198 1.00 96.12 85 LYS A O 1
ATOM 651 N N . VAL A 1 86 ? -8.637 -6.361 -11.160 1.00 96.94 86 VAL A N 1
ATOM 652 C CA . VAL A 1 86 ? -7.391 -6.433 -10.383 1.00 96.94 86 VAL A CA 1
ATOM 653 C C . VAL A 1 86 ? -6.650 -7.738 -10.667 1.00 96.94 86 VAL A C 1
ATOM 655 O O . VAL A 1 86 ? -5.467 -7.702 -10.972 1.00 96.94 86 VAL A O 1
ATOM 658 N N . ARG A 1 87 ? -7.341 -8.885 -10.636 1.00 97.44 87 ARG A N 1
ATOM 659 C CA . ARG A 1 87 ? -6.726 -10.193 -10.932 1.00 97.44 87 ARG A CA 1
ATOM 660 C C . ARG A 1 87 ? -6.142 -10.250 -12.342 1.00 97.44 87 ARG A C 1
ATOM 662 O O . ARG A 1 87 ? -4.976 -10.586 -12.491 1.00 97.44 87 ARG A O 1
ATOM 669 N N . ASN A 1 88 ? -6.911 -9.826 -13.342 1.00 98.06 88 ASN A N 1
ATOM 670 C CA . ASN A 1 88 ? -6.439 -9.785 -14.725 1.00 98.06 88 ASN A CA 1
ATOM 671 C C . ASN A 1 88 ? -5.223 -8.859 -14.888 1.00 98.06 88 ASN A C 1
ATOM 673 O O . ASN A 1 88 ? -4.328 -9.155 -15.676 1.00 98.06 88 ASN A O 1
ATOM 677 N N . GLN A 1 89 ? -5.182 -7.744 -14.148 1.00 98.00 89 GLN A N 1
ATOM 678 C CA . GLN A 1 89 ? -4.028 -6.852 -14.169 1.00 98.00 89 GLN A CA 1
ATOM 679 C C . GLN A 1 89 ? -2.790 -7.513 -13.558 1.00 98.00 89 GLN A C 1
ATOM 681 O O . GLN A 1 89 ? -1.716 -7.390 -14.137 1.00 98.00 89 GLN A O 1
ATOM 686 N N . ILE A 1 90 ? -2.935 -8.237 -12.441 1.00 98.31 90 ILE A N 1
ATOM 687 C CA . ILE A 1 90 ? -1.833 -9.005 -11.837 1.00 98.31 90 ILE A CA 1
ATOM 688 C C . ILE A 1 90 ? -1.268 -9.997 -12.857 1.00 98.31 90 ILE A C 1
ATOM 690 O O . ILE A 1 90 ? -0.059 -10.019 -13.074 1.00 98.31 90 ILE A O 1
ATOM 694 N N . ASP A 1 91 ? -2.128 -10.776 -13.517 1.00 98.19 91 ASP A N 1
ATOM 695 C CA . ASP A 1 91 ? -1.690 -11.758 -14.515 1.00 98.19 91 ASP A CA 1
ATOM 696 C C . ASP A 1 91 ? -0.932 -11.079 -15.664 1.00 98.19 91 ASP A C 1
ATOM 698 O O . ASP A 1 91 ? 0.151 -11.518 -16.060 1.00 98.19 91 ASP A O 1
ATOM 702 N N . ARG A 1 92 ? -1.454 -9.943 -16.144 1.00 97.94 92 ARG A N 1
ATOM 703 C CA . ARG A 1 92 ? -0.819 -9.166 -17.208 1.00 97.94 92 ARG A CA 1
ATOM 704 C C . ARG A 1 92 ? 0.540 -8.600 -16.798 1.00 97.94 92 ARG A C 1
ATOM 706 O O . ARG A 1 92 ? 1.486 -8.633 -17.584 1.00 97.94 92 ARG A O 1
ATOM 713 N N . GLU A 1 93 ? 0.643 -8.060 -15.590 1.00 97.81 93 GLU A N 1
ATOM 714 C CA . GLU A 1 93 ? 1.896 -7.536 -15.050 1.00 97.81 93 GLU A CA 1
ATOM 715 C C . GLU A 1 93 ? 2.933 -8.643 -14.869 1.00 97.81 93 GLU A C 1
ATOM 717 O O . GLU A 1 93 ? 4.089 -8.435 -15.224 1.00 97.81 93 GLU A O 1
ATOM 722 N N . ILE A 1 94 ? 2.538 -9.834 -14.403 1.00 97.69 94 ILE A N 1
ATOM 723 C CA . ILE A 1 94 ? 3.443 -10.984 -14.238 1.00 97.69 94 ILE A CA 1
ATOM 724 C C . ILE A 1 94 ? 4.097 -11.378 -15.568 1.00 97.69 94 ILE A C 1
ATOM 726 O O . ILE A 1 94 ? 5.298 -11.664 -15.600 1.00 97.69 94 ILE A O 1
ATOM 730 N N . GLU A 1 95 ? 3.340 -11.390 -16.668 1.00 97.31 95 GLU A N 1
ATOM 731 C CA . GLU A 1 95 ? 3.885 -11.662 -18.004 1.00 97.31 95 GLU A CA 1
ATOM 732 C C . GLU A 1 95 ? 4.942 -10.624 -18.399 1.00 97.31 95 GLU A C 1
ATOM 734 O O . GLU A 1 95 ? 6.076 -10.976 -18.732 1.00 97.31 95 GLU A O 1
ATOM 739 N N . LEU A 1 96 ? 4.598 -9.338 -18.291 1.00 96.75 96 LEU A N 1
ATOM 740 C CA . LEU A 1 96 ? 5.491 -8.232 -18.644 1.00 96.75 96 LEU A CA 1
ATOM 741 C C . LEU A 1 96 ? 6.734 -8.188 -17.747 1.00 96.75 96 LEU A C 1
ATOM 743 O O . LEU A 1 96 ? 7.839 -7.902 -18.211 1.00 96.75 96 LEU A O 1
ATOM 747 N N . PHE A 1 97 ? 6.570 -8.499 -16.464 1.00 96.00 97 PHE A N 1
ATOM 748 C CA . PHE A 1 97 ? 7.654 -8.576 -15.495 1.00 96.00 97 PHE A CA 1
ATOM 749 C C . PHE A 1 97 ? 8.617 -9.711 -15.834 1.00 96.00 97 PHE A C 1
ATOM 751 O O . PHE A 1 97 ? 9.836 -9.520 -15.808 1.00 96.00 97 PHE A O 1
ATOM 758 N N . ARG A 1 98 ? 8.091 -10.879 -16.224 1.00 95.25 98 ARG A N 1
ATOM 759 C CA . ARG A 1 98 ? 8.900 -12.014 -16.689 1.00 95.25 98 ARG A CA 1
ATOM 760 C C . ARG A 1 98 ? 9.704 -11.659 -17.936 1.00 95.25 98 ARG A C 1
ATOM 762 O O . ARG A 1 98 ? 10.874 -12.029 -18.019 1.00 95.25 98 ARG A O 1
ATOM 769 N N . ASP A 1 99 ? 9.108 -10.944 -18.881 1.00 95.38 99 ASP A N 1
ATOM 770 C CA . ASP A 1 99 ? 9.816 -10.511 -20.085 1.00 95.38 99 ASP A CA 1
ATOM 771 C C . ASP A 1 99 ? 10.890 -9.467 -19.765 1.00 95.38 99 ASP A C 1
ATOM 773 O O . ASP A 1 99 ? 12.015 -9.568 -20.258 1.00 95.38 99 ASP A O 1
ATOM 777 N N . ALA A 1 100 ? 10.613 -8.531 -18.853 1.00 94.25 100 ALA A N 1
ATOM 778 C CA . ALA A 1 100 ? 11.608 -7.568 -18.387 1.00 94.25 100 ALA A CA 1
ATOM 779 C C . ALA A 1 100 ? 12.816 -8.251 -17.722 1.00 94.25 100 ALA A C 1
ATOM 781 O O . ALA A 1 100 ? 13.946 -7.793 -17.894 1.00 94.25 100 ALA A O 1
ATOM 782 N N . LEU A 1 101 ? 12.609 -9.365 -17.010 1.00 94.56 101 LEU A N 1
ATOM 783 C CA . LEU A 1 101 ? 13.687 -10.163 -16.412 1.00 94.56 101 LEU A CA 1
ATOM 784 C C . LEU A 1 101 ? 14.567 -10.895 -17.431 1.00 94.56 101 LEU A C 1
ATOM 786 O O . LEU A 1 101 ? 15.642 -11.360 -17.059 1.00 94.56 101 LEU A O 1
ATOM 790 N N . ARG A 1 102 ? 14.144 -11.004 -18.693 1.00 94.75 102 ARG A N 1
ATOM 791 C CA . ARG A 1 102 ? 14.958 -11.566 -19.781 1.00 94.75 102 ARG A CA 1
ATOM 792 C C . ARG A 1 102 ? 15.823 -10.508 -20.470 1.00 94.75 102 ARG A C 1
ATOM 794 O O . ARG A 1 102 ? 16.779 -10.870 -21.148 1.00 94.75 102 ARG A O 1
ATOM 801 N N . ASP A 1 103 ? 15.525 -9.219 -20.291 1.00 95.62 103 ASP A N 1
ATOM 802 C CA . ASP A 1 103 ? 16.328 -8.132 -20.857 1.00 95.62 103 ASP A CA 1
ATOM 803 C C . ASP A 1 103 ? 17.667 -7.991 -20.108 1.00 95.62 103 ASP A C 1
ATOM 805 O O . ASP A 1 103 ? 17.742 -7.826 -18.886 1.00 95.62 103 ASP A O 1
ATOM 809 N N . GLU A 1 104 ? 18.766 -8.022 -20.863 1.00 95.25 104 GLU A N 1
ATOM 810 C CA . GLU A 1 104 ? 20.118 -7.975 -20.303 1.00 95.25 104 GLU A CA 1
ATOM 811 C C . GLU A 1 104 ? 20.430 -6.676 -19.549 1.00 95.25 104 GLU A C 1
ATOM 813 O O . GLU A 1 104 ? 21.268 -6.670 -18.639 1.00 95.25 104 GLU A O 1
ATOM 818 N N . ARG A 1 105 ? 19.819 -5.545 -19.928 1.00 94.12 105 ARG A N 1
ATOM 819 C CA . ARG A 1 105 ? 20.026 -4.264 -19.235 1.00 94.12 105 ARG A CA 1
ATOM 820 C C . ARG A 1 105 ? 19.333 -4.302 -17.881 1.00 94.12 105 ARG A C 1
ATOM 822 O O . ARG A 1 105 ? 19.932 -3.869 -16.894 1.00 94.12 105 ARG A O 1
ATOM 829 N N . THR A 1 106 ? 18.135 -4.879 -17.813 1.00 94.44 106 THR A N 1
ATOM 830 C CA . THR A 1 106 ? 17.422 -5.125 -16.554 1.00 94.44 106 THR A CA 1
ATOM 831 C C . THR A 1 106 ? 18.242 -6.015 -15.626 1.00 94.44 106 THR A C 1
ATOM 833 O O . THR A 1 106 ? 18.533 -5.609 -14.498 1.00 94.44 106 THR A O 1
ATOM 836 N N . ILE A 1 107 ? 18.710 -7.174 -16.108 1.00 93.62 107 ILE A N 1
ATOM 837 C CA . ILE A 1 107 ? 19.524 -8.108 -15.310 1.00 93.62 107 ILE A CA 1
ATOM 838 C C . ILE A 1 107 ? 20.795 -7.422 -14.791 1.00 93.62 107 ILE A C 1
ATOM 840 O O . ILE A 1 107 ? 21.124 -7.527 -13.606 1.00 93.62 107 ILE A O 1
ATOM 844 N N . ARG A 1 108 ? 21.515 -6.689 -15.654 1.00 94.69 108 ARG A N 1
ATOM 845 C CA . ARG A 1 108 ? 22.717 -5.941 -15.248 1.00 94.69 108 ARG A CA 1
ATOM 846 C C . ARG A 1 108 ? 22.413 -4.912 -14.162 1.00 94.69 108 ARG A C 1
ATOM 848 O O . ARG A 1 108 ? 23.178 -4.809 -13.202 1.00 94.69 108 ARG A O 1
ATOM 855 N N . ARG A 1 109 ? 21.303 -4.176 -14.280 1.00 93.12 109 ARG A N 1
ATOM 856 C CA . ARG A 1 109 ? 20.896 -3.180 -13.279 1.00 93.12 109 ARG A CA 1
ATOM 857 C C . ARG A 1 109 ? 20.575 -3.827 -11.932 1.00 93.12 109 ARG A C 1
ATOM 859 O O . ARG A 1 109 ? 21.064 -3.338 -10.919 1.00 93.12 109 ARG A O 1
ATOM 866 N N . ILE A 1 110 ? 19.816 -4.923 -11.917 1.00 92.88 110 ILE A N 1
ATOM 867 C CA . ILE A 1 110 ? 19.472 -5.647 -10.682 1.00 92.88 110 ILE A CA 1
ATOM 868 C C . ILE A 1 110 ? 20.742 -6.159 -9.992 1.00 92.88 110 ILE A C 1
ATOM 870 O O . ILE A 1 110 ? 20.933 -5.907 -8.805 1.00 92.88 110 ILE A O 1
ATOM 874 N N . LYS A 1 111 ? 21.664 -6.788 -10.738 1.00 93.12 111 LYS A N 1
ATOM 875 C CA . LYS A 1 111 ? 22.953 -7.255 -10.194 1.00 93.12 111 LYS A CA 1
ATOM 876 C C . LYS A 1 111 ? 23.777 -6.123 -9.578 1.00 93.12 111 LYS A C 1
ATOM 878 O O . LYS A 1 111 ? 24.419 -6.329 -8.553 1.00 93.12 111 LYS A O 1
ATOM 883 N N . ARG A 1 112 ? 23.777 -4.936 -10.193 1.00 93.56 112 ARG A N 1
ATOM 884 C CA . ARG A 1 112 ? 24.474 -3.761 -9.652 1.00 93.56 112 ARG A CA 1
ATOM 885 C C . ARG A 1 112 ? 23.844 -3.286 -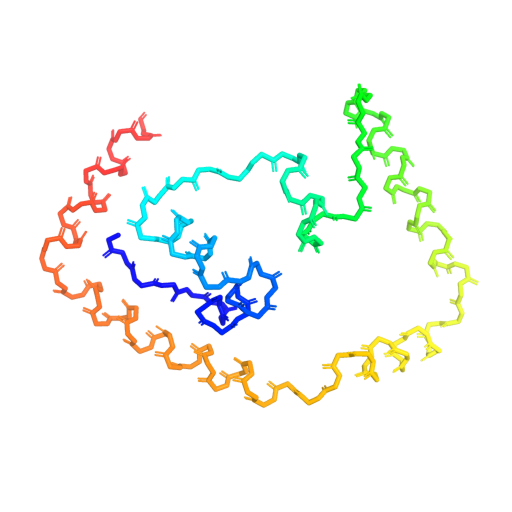8.343 1.00 93.56 112 ARG A C 1
ATOM 887 O O . ARG A 1 112 ? 24.581 -3.041 -7.399 1.00 93.56 112 ARG A O 1
ATOM 894 N N . LEU A 1 113 ? 22.515 -3.179 -8.285 1.00 90.25 113 LEU A N 1
ATOM 895 C CA . LEU A 1 113 ? 21.802 -2.752 -7.077 1.00 90.25 113 LEU A CA 1
ATOM 896 C C . LEU A 1 113 ? 22.004 -3.736 -5.918 1.00 90.25 113 LEU A C 1
ATOM 898 O O . LEU A 1 113 ? 22.313 -3.304 -4.815 1.00 90.25 113 LEU A O 1
ATOM 902 N N . ALA A 1 114 ? 21.927 -5.044 -6.182 1.00 90.06 114 ALA A N 1
ATOM 903 C CA . ALA A 1 114 ? 22.137 -6.075 -5.165 1.00 90.06 114 ALA A CA 1
ATOM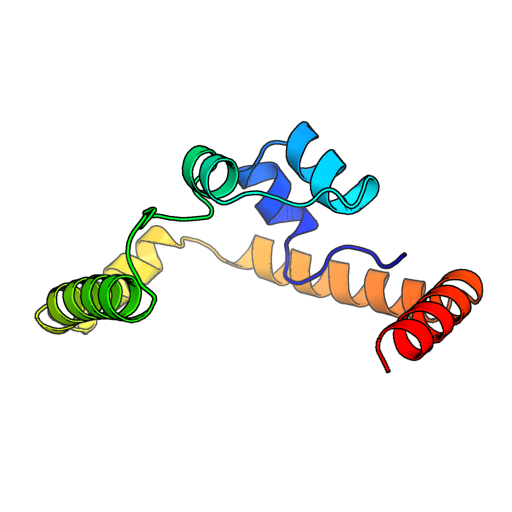 904 C C . ALA A 1 114 ? 23.533 -6.007 -4.520 1.00 90.06 114 ALA A C 1
ATOM 906 O O . ALA A 1 114 ? 23.664 -6.230 -3.326 1.00 90.06 114 ALA A O 1
ATOM 907 N N . ARG A 1 115 ? 24.571 -5.654 -5.291 1.00 92.12 115 ARG A N 1
ATOM 908 C CA . ARG A 1 115 ? 25.937 -5.462 -4.769 1.00 92.12 115 ARG A CA 1
ATOM 909 C C . ARG A 1 115 ? 26.117 -4.181 -3.959 1.00 92.12 115 ARG A C 1
ATOM 911 O O . ARG A 1 115 ? 27.067 -4.100 -3.205 1.00 92.12 115 ARG A O 1
ATOM 918 N N . MET A 1 116 ? 25.283 -3.168 -4.184 1.00 85.00 116 MET A N 1
ATOM 919 C CA . MET A 1 116 ? 25.344 -1.906 -3.436 1.00 85.00 116 MET A CA 1
ATOM 920 C C . MET A 1 116 ? 24.593 -1.984 -2.103 1.00 85.00 116 MET A C 1
ATOM 922 O O . MET A 1 116 ? 24.804 -1.134 -1.249 1.00 85.00 116 MET A O 1
ATOM 926 N N . ALA A 1 117 ? 23.692 -2.957 -1.961 1.00 72.75 117 ALA A N 1
ATOM 927 C CA . ALA A 1 117 ? 22.891 -3.178 -0.760 1.00 72.75 117 ALA A CA 1
ATOM 928 C C . ALA A 1 117 ? 23.494 -4.227 0.198 1.00 72.75 117 ALA A C 1
ATOM 930 O O . ALA A 1 117 ? 22.909 -4.473 1.249 1.00 72.75 117 ALA A O 1
ATOM 931 N N . ALA A 1 118 ? 24.612 -4.855 -0.184 1.00 62.53 118 ALA A N 1
ATOM 932 C CA . ALA A 1 118 ? 25.377 -5.823 0.603 1.00 62.53 118 ALA A CA 1
ATOM 933 C C . ALA A 1 118 ? 26.674 -5.177 1.099 1.00 62.53 118 ALA A C 1
ATOM 935 O O . ALA A 1 118 ? 27.080 -5.500 2.234 1.00 62.53 118 ALA A O 1
#

Radius of gyration: 18.72 Å; Cα contacts (8 Å, |Δi|>4): 69; chains: 1; bounding box: 47×26×42 Å

pLDDT: mean 93.73, std 4.84, range [62.53, 98.31]

Sequence (118 aa):
GLVPDAATSLLAPERLGYTEAFRFFCLGQTLDAERALSIGLASELCDGSEEETFALALDVARQVSKKPSIALETTRRLLRGEQRKVRNQIDREIELFRDALRDERTIRRIKRLARMAA

Secondary structure (DSSP, 8-state):
-----TTHHHHHHHHH-HHHHHHHHTT-PPPPHHHHHHTTSSS----S-HHHHHHHHHHHHHHHHTS-HHHHHHHHHHHH---HHHHHHHHHHHHHHHHHTTSHHHHHHHHHHHHH--